Protein AF-A0A727S566-F1 (afdb_monomer_lite)

Organism: Salmonella typhimurium (NCBI:txid90371)

Structure (mmCIF, N/CA/C/O backbone):
data_AF-A0A727S566-F1
#
_entry.id   AF-A0A727S566-F1
#
loop_
_atom_site.group_PDB
_atom_site.id
_atom_site.type_symbol
_atom_site.label_atom_id
_atom_site.label_alt_id
_atom_site.label_comp_id
_atom_site.label_asym_id
_atom_site.label_entity_id
_atom_site.label_seq_id
_atom_site.pdbx_PDB_ins_code
_atom_site.Cartn_x
_atom_site.Cartn_y
_atom_site.Cartn_z
_atom_site.occupancy
_atom_site.B_iso_or_equiv
_atom_site.auth_seq_id
_atom_site.auth_comp_id
_atom_site.auth_asym_id
_atom_site.auth_atom_id
_atom_site.pdbx_PDB_model_num
ATOM 1 N N . PRO A 1 1 ? -12.848 0.814 12.379 1.00 59.06 1 PRO A N 1
ATOM 2 C CA . PRO A 1 1 ? -11.895 -0.255 11.984 1.00 59.06 1 PRO A CA 1
ATOM 3 C C . PRO A 1 1 ? -12.540 -1.518 11.377 1.00 59.06 1 PRO A C 1
ATOM 5 O O . PRO A 1 1 ? -11.994 -2.035 10.411 1.00 59.06 1 PRO A O 1
ATOM 8 N N . GLN A 1 2 ? -13.681 -2.004 11.888 1.00 75.19 2 GLN A N 1
ATOM 9 C CA . GLN A 1 2 ? -14.282 -3.263 11.410 1.00 75.19 2 GLN A CA 1
ATOM 10 C C . GLN A 1 2 ? -14.764 -3.214 9.946 1.00 75.19 2 GLN A C 1
ATOM 12 O O . GLN A 1 2 ? -14.453 -4.129 9.192 1.00 75.19 2 GLN A O 1
ATOM 17 N N . ARG A 1 3 ? -15.439 -2.137 9.504 1.00 87.62 3 ARG A N 1
ATOM 18 C CA . ARG A 1 3 ? -15.889 -2.016 8.097 1.00 87.62 3 ARG A CA 1
ATOM 19 C C . ARG A 1 3 ? -14.742 -2.003 7.091 1.00 87.62 3 ARG A C 1
ATOM 21 O O . ARG A 1 3 ? -14.802 -2.713 6.099 1.00 87.62 3 ARG A O 1
ATOM 28 N N . VAL A 1 4 ? -13.669 -1.273 7.390 1.00 88.12 4 VAL A N 1
ATOM 29 C CA . VAL A 1 4 ? -12.475 -1.220 6.531 1.00 88.12 4 VAL A CA 1
ATOM 30 C C . VAL A 1 4 ? -11.846 -2.608 6.368 1.00 88.12 4 VAL A C 1
ATOM 32 O O . VAL A 1 4 ? -11.460 -2.971 5.266 1.00 88.12 4 VAL A O 1
ATOM 35 N N . ALA A 1 5 ? -11.813 -3.429 7.423 1.00 88.75 5 ALA A N 1
ATOM 36 C CA . ALA A 1 5 ? -11.324 -4.805 7.320 1.00 88.75 5 ALA A CA 1
ATOM 37 C C . ALA A 1 5 ? -12.221 -5.688 6.428 1.00 88.75 5 ALA A C 1
ATOM 39 O O . ALA A 1 5 ? -11.711 -6.514 5.677 1.00 88.75 5 ALA A O 1
ATOM 40 N N . VAL A 1 6 ? -13.545 -5.495 6.463 1.00 91.56 6 VAL A N 1
ATOM 41 C CA . VAL A 1 6 ? -14.476 -6.188 5.552 1.00 91.56 6 VAL A CA 1
ATOM 42 C C . VAL A 1 6 ? -14.241 -5.760 4.103 1.00 91.56 6 VAL A C 1
ATOM 44 O O . VAL A 1 6 ? -14.174 -6.615 3.224 1.00 91.56 6 VAL A O 1
ATOM 47 N N . ILE A 1 7 ? -14.048 -4.461 3.862 1.00 92.62 7 ILE A N 1
ATOM 48 C CA . ILE A 1 7 ? -13.717 -3.924 2.535 1.00 92.62 7 ILE A CA 1
ATOM 49 C C . ILE A 1 7 ? -12.382 -4.496 2.043 1.00 92.62 7 ILE A C 1
ATOM 51 O O . ILE A 1 7 ? -12.303 -4.951 0.909 1.00 92.62 7 ILE A O 1
ATOM 55 N N . ASN A 1 8 ? -11.357 -4.566 2.895 1.00 93.06 8 ASN A N 1
ATOM 56 C CA . ASN A 1 8 ? -10.056 -5.150 2.547 1.00 93.06 8 ASN A CA 1
ATOM 57 C C . ASN A 1 8 ? -10.142 -6.627 2.186 1.00 93.06 8 ASN A C 1
ATOM 59 O O . ASN A 1 8 ? -9.469 -7.080 1.263 1.00 93.06 8 ASN A O 1
ATOM 63 N N . ASN A 1 9 ? -10.971 -7.379 2.905 1.00 92.12 9 ASN A N 1
ATOM 64 C CA . ASN A 1 9 ? -11.233 -8.770 2.574 1.00 92.12 9 ASN A CA 1
ATOM 65 C C . ASN A 1 9 ? -11.987 -8.892 1.242 1.00 92.12 9 ASN A C 1
ATOM 67 O O . ASN A 1 9 ? -11.680 -9.770 0.443 1.00 92.12 9 ASN A O 1
ATOM 71 N N . ALA A 1 10 ? -12.935 -7.993 0.963 1.00 91.25 10 ALA A N 1
ATOM 72 C CA . ALA A 1 10 ? -13.660 -7.975 -0.305 1.00 91.25 10 ALA A CA 1
ATOM 73 C C . ALA A 1 10 ? -12.772 -7.569 -1.494 1.00 91.25 10 ALA A C 1
ATOM 75 O O . ALA A 1 10 ? -12.897 -8.150 -2.570 1.00 91.25 10 ALA A O 1
ATOM 76 N N . LEU A 1 11 ? -11.836 -6.635 -1.292 1.00 90.50 11 LEU A N 1
ATOM 77 C CA . LEU A 1 11 ? -10.780 -6.290 -2.250 1.00 90.50 11 LEU A CA 1
ATOM 78 C C . LEU A 1 11 ? -9.855 -7.481 -2.511 1.00 90.50 11 LEU A C 1
ATOM 80 O O . LEU A 1 11 ? -9.565 -7.803 -3.659 1.00 90.50 11 LEU A O 1
ATOM 84 N N . GLY A 1 12 ? -9.449 -8.174 -1.445 1.00 87.50 12 GLY A N 1
ATOM 85 C CA . GLY A 1 12 ? -8.649 -9.389 -1.539 1.00 87.50 12 GLY A CA 1
ATOM 86 C C . GLY A 1 12 ? -9.371 -10.509 -2.283 1.00 87.50 12 GLY A C 1
ATOM 87 O O . GLY A 1 12 ? -8.771 -11.171 -3.113 1.00 87.50 12 GLY A O 1
ATOM 88 N N . ASN A 1 13 ? -10.662 -10.718 -2.049 1.00 88.38 13 ASN A N 1
ATOM 89 C CA . ASN A 1 13 ? -11.370 -11.887 -2.582 1.00 88.38 13 ASN A CA 1
ATOM 90 C C . ASN A 1 13 ? -12.171 -11.593 -3.862 1.00 88.38 13 ASN A C 1
ATOM 92 O O . ASN A 1 13 ? -12.870 -12.474 -4.355 1.00 88.38 13 ASN A O 1
ATOM 96 N N . GLY A 1 14 ? -12.101 -10.367 -4.392 1.00 86.19 14 GLY A N 1
ATOM 97 C CA . GLY A 1 14 ? -12.835 -9.962 -5.593 1.00 86.19 14 GLY A CA 1
ATOM 98 C C . GLY A 1 14 ? -14.351 -9.839 -5.397 1.00 86.19 14 GLY A C 1
ATOM 99 O O . GLY A 1 14 ? -15.101 -9.882 -6.366 1.00 86.19 14 GLY A O 1
ATOM 100 N N . THR A 1 15 ? -14.827 -9.684 -4.160 1.00 90.50 15 THR A N 1
ATOM 101 C CA . THR A 1 15 ? -16.263 -9.631 -3.822 1.00 90.50 15 THR A CA 1
ATOM 102 C C . THR A 1 15 ? -16.771 -8.217 -3.540 1.00 90.50 15 THR A C 1
ATOM 104 O O . THR A 1 15 ? -17.872 -8.046 -3.017 1.00 90.50 15 THR A O 1
ATOM 107 N N . LEU A 1 16 ? -15.991 -7.190 -3.898 1.00 89.12 16 LEU A N 1
ATOM 108 C CA . LEU A 1 16 ? -16.318 -5.787 -3.626 1.00 89.12 16 LEU A CA 1
ATOM 109 C C . LEU A 1 16 ? -17.671 -5.353 -4.213 1.00 89.12 16 LEU A C 1
ATOM 111 O O . LEU A 1 16 ? -18.379 -4.581 -3.575 1.00 89.12 16 LEU A O 1
ATOM 115 N N . ALA A 1 17 ? -18.057 -5.892 -5.375 1.00 88.12 17 ALA A N 1
ATOM 116 C CA . ALA A 1 17 ? -19.329 -5.583 -6.038 1.00 88.12 17 ALA A CA 1
ATOM 117 C C . ALA A 1 17 ? -20.572 -5.916 -5.187 1.00 88.12 17 ALA A C 1
ATOM 119 O O . ALA A 1 17 ? -21.648 -5.381 -5.433 1.00 88.12 17 ALA A O 1
ATOM 120 N N . ASN A 1 18 ? -20.424 -6.764 -4.164 1.00 88.12 18 ASN A N 1
ATOM 121 C CA . ASN A 1 18 ? -21.511 -7.149 -3.264 1.00 88.12 18 ASN A CA 1
ATOM 122 C C . ASN A 1 18 ? -21.678 -6.187 -2.073 1.00 88.12 18 ASN A C 1
ATOM 124 O O . ASN A 1 18 ? -22.516 -6.432 -1.205 1.00 88.12 18 ASN A O 1
ATOM 128 N N . LEU A 1 19 ? -20.863 -5.130 -1.979 1.00 90.44 19 LEU A N 1
ATOM 129 C CA . LEU A 1 19 ? -20.890 -4.174 -0.876 1.00 90.44 19 LEU A CA 1
ATOM 130 C C . LEU A 1 19 ? -21.458 -2.827 -1.320 1.00 90.44 19 LEU A C 1
ATOM 132 O O . LEU A 1 19 ? -21.026 -2.241 -2.308 1.00 90.44 19 LEU A O 1
ATOM 136 N N . THR A 1 20 ? -22.365 -2.280 -0.516 1.00 93.62 20 THR A N 1
ATOM 137 C CA . THR A 1 20 ? -22.734 -0.865 -0.597 1.00 93.62 20 THR A CA 1
ATOM 138 C C . THR A 1 20 ? -21.671 -0.033 0.114 1.00 93.62 20 THR A C 1
ATOM 140 O O . THR A 1 20 ? -21.441 -0.231 1.310 1.00 93.62 20 THR A O 1
ATOM 143 N N . LEU A 1 21 ? -21.037 0.892 -0.604 1.00 92.88 21 LEU A N 1
ATOM 144 C CA . LEU A 1 21 ? -19.958 1.729 -0.083 1.00 92.88 21 LEU A CA 1
ATOM 145 C C . LEU A 1 21 ? -20.426 3.177 0.066 1.00 92.88 21 LEU A C 1
ATOM 147 O O . LEU A 1 21 ? -20.952 3.764 -0.881 1.00 92.88 21 LEU A O 1
ATOM 151 N N . SER A 1 22 ? -20.177 3.774 1.228 1.00 95.00 22 SER A N 1
ATOM 152 C CA . SER A 1 22 ? -20.276 5.226 1.405 1.00 95.00 22 SER A CA 1
ATOM 153 C C . SER A 1 22 ? -19.219 5.965 0.563 1.00 95.00 22 SER A C 1
ATOM 155 O O . SER A 1 22 ? -18.208 5.361 0.197 1.00 95.00 22 SER A O 1
ATOM 157 N N . PRO A 1 23 ? -19.372 7.276 0.294 1.00 94.75 23 PRO A N 1
ATOM 158 C CA . PRO A 1 23 ? -18.389 8.038 -0.486 1.00 94.75 23 PRO A CA 1
ATOM 159 C C . PRO A 1 23 ? -16.955 7.934 0.059 1.00 94.75 23 PRO A C 1
ATOM 161 O O . PRO A 1 23 ? -16.001 7.738 -0.691 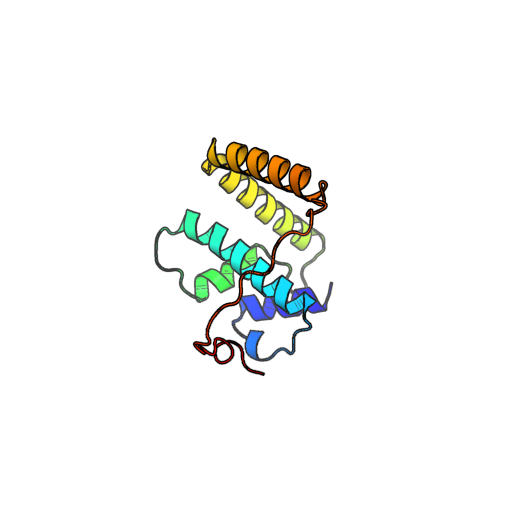1.00 94.75 23 PRO A O 1
ATOM 164 N N . THR A 1 24 ? -16.792 7.972 1.384 1.00 93.44 24 THR A N 1
ATOM 165 C CA . THR A 1 24 ? -15.482 7.810 2.032 1.00 93.44 24 THR A CA 1
ATOM 166 C C . THR A 1 24 ? -14.897 6.412 1.817 1.00 93.44 24 THR A C 1
ATOM 168 O O . THR A 1 24 ? -13.690 6.260 1.637 1.00 93.44 24 THR A O 1
ATOM 171 N N . GLU A 1 25 ? -15.736 5.374 1.819 1.00 94.19 25 GLU A N 1
ATOM 172 C CA . GLU A 1 25 ? -15.308 3.994 1.568 1.00 94.19 25 GLU A CA 1
ATOM 173 C C . GLU A 1 25 ? -14.957 3.765 0.092 1.00 94.19 25 GLU A C 1
ATOM 175 O O . GLU A 1 25 ? -14.007 3.042 -0.200 1.00 94.19 25 GLU A O 1
ATOM 180 N N . GLN A 1 26 ? -15.652 4.426 -0.836 1.00 93.56 26 GLN A N 1
ATOM 181 C CA . GLN A 1 26 ? -15.289 4.428 -2.256 1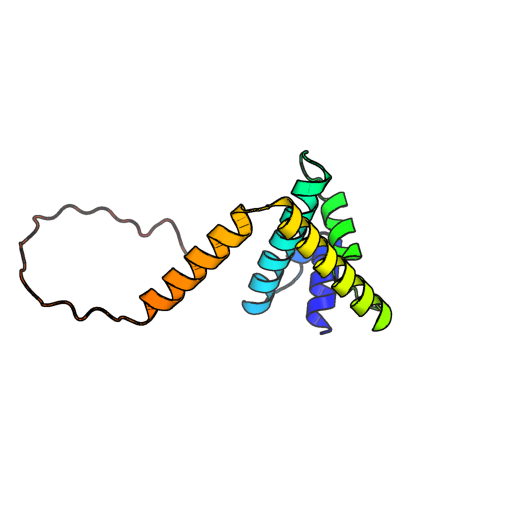.00 93.56 26 GLN A CA 1
ATOM 182 C C . GLN A 1 26 ? -13.914 5.073 -2.466 1.00 93.56 26 GLN A C 1
ATOM 184 O O . GLN A 1 26 ? -13.050 4.481 -3.112 1.00 93.56 26 GLN A O 1
ATOM 189 N N . GLN A 1 27 ? -13.659 6.230 -1.843 1.00 94.44 27 GLN A N 1
ATOM 190 C CA . GLN A 1 27 ? -12.345 6.875 -1.908 1.00 94.44 27 GLN A CA 1
ATOM 191 C C . GLN A 1 27 ? -11.244 5.985 -1.321 1.00 94.44 27 GLN A C 1
ATOM 193 O O . GLN A 1 27 ? -10.144 5.898 -1.868 1.00 94.44 27 GLN A O 1
ATOM 198 N N . TYR A 1 28 ? -11.538 5.296 -0.217 1.00 94.62 28 TYR A N 1
ATOM 199 C CA . TYR A 1 28 ? -10.618 4.329 0.366 1.00 94.62 28 TYR A CA 1
ATOM 200 C C . TYR A 1 28 ? -10.270 3.206 -0.618 1.00 94.62 28 TYR A C 1
ATOM 202 O O . TYR A 1 28 ? -9.095 2.894 -0.787 1.00 94.62 28 TYR A O 1
ATOM 210 N N . VAL A 1 29 ? -11.272 2.625 -1.284 1.00 94.50 29 VAL A N 1
ATOM 211 C CA . VAL A 1 29 ? -11.089 1.576 -2.297 1.00 94.50 29 VAL A CA 1
ATOM 212 C C . VAL A 1 29 ? -10.194 2.051 -3.436 1.00 94.50 29 VAL A C 1
ATOM 214 O O . VAL A 1 29 ? -9.273 1.328 -3.814 1.00 94.50 29 VAL A O 1
ATOM 217 N N . VAL A 1 30 ? -10.438 3.249 -3.972 1.00 94.88 30 VAL A N 1
ATOM 218 C CA . VAL A 1 30 ? -9.622 3.822 -5.055 1.00 94.88 30 VAL A CA 1
ATOM 219 C C . VAL A 1 30 ? -8.166 3.930 -4.606 1.00 94.88 30 VAL A C 1
ATOM 221 O O . VAL A 1 30 ? -7.281 3.342 -5.223 1.00 94.88 30 VAL A O 1
ATOM 224 N N . ASN A 1 31 ? -7.930 4.548 -3.448 1.00 95.38 31 ASN A N 1
ATOM 225 C CA . ASN A 1 31 ? -6.581 4.728 -2.911 1.00 95.38 31 ASN A CA 1
ATOM 226 C C . ASN A 1 31 ? -5.892 3.388 -2.588 1.00 95.38 31 ASN A C 1
ATOM 228 O O . ASN A 1 31 ? -4.676 3.257 -2.728 1.00 95.38 31 ASN A O 1
ATOM 232 N N . ALA A 1 32 ? -6.653 2.383 -2.144 1.00 94.56 32 ALA A N 1
ATOM 233 C CA . ALA A 1 32 ? -6.130 1.054 -1.854 1.00 94.56 32 ALA A CA 1
ATOM 234 C C . ALA A 1 32 ? -5.709 0.311 -3.132 1.00 94.56 32 ALA A C 1
ATOM 236 O O . ALA A 1 32 ? -4.670 -0.348 -3.134 1.00 94.56 32 ALA A O 1
ATOM 237 N N . ASN A 1 33 ? -6.485 0.421 -4.217 1.00 94.06 33 ASN A N 1
ATOM 238 C CA . ASN A 1 33 ? -6.096 -0.083 -5.539 1.00 94.06 33 ASN A CA 1
ATOM 239 C C . ASN A 1 33 ? -4.831 0.611 -6.044 1.00 94.06 33 ASN A C 1
ATOM 241 O O . ASN A 1 33 ? -3.880 -0.075 -6.415 1.00 94.06 33 ASN A O 1
ATOM 245 N N . ASP A 1 34 ? -4.778 1.941 -5.981 1.00 93.88 34 ASP A N 1
ATOM 246 C CA . ASP A 1 34 ? -3.617 2.711 -6.437 1.00 93.88 34 ASP A CA 1
ATOM 247 C C . ASP A 1 34 ? -2.339 2.320 -5.689 1.00 93.88 34 ASP A C 1
ATOM 249 O O . ASP A 1 34 ? -1.291 2.112 -6.304 1.00 93.88 34 ASP A O 1
ATOM 253 N N . ALA A 1 35 ? -2.432 2.135 -4.369 1.00 93.88 35 ALA A N 1
ATOM 254 C C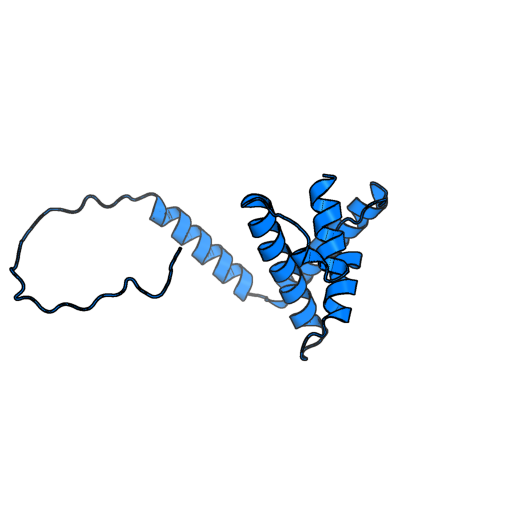A . ALA A 1 35 ? -1.321 1.661 -3.553 1.00 93.88 35 ALA A CA 1
ATOM 255 C C . ALA A 1 35 ? -0.797 0.293 -4.021 1.00 93.88 35 ALA A C 1
ATOM 257 O O . ALA A 1 35 ? 0.408 0.128 -4.211 1.00 93.88 35 ALA A O 1
ATOM 258 N N . ILE A 1 36 ? -1.683 -0.685 -4.234 1.00 93.62 36 ILE A N 1
ATOM 259 C CA . ILE A 1 36 ? -1.278 -2.025 -4.681 1.00 93.62 36 ILE A CA 1
ATOM 260 C C . ILE A 1 36 ? -0.722 -2.000 -6.105 1.00 93.62 36 ILE A C 1
ATOM 262 O O . ILE A 1 36 ? 0.296 -2.638 -6.369 1.00 93.62 36 ILE A O 1
ATOM 266 N N . MET A 1 37 ? -1.324 -1.224 -7.005 1.00 91.12 37 MET A N 1
ATOM 267 C CA . MET A 1 37 ? -0.843 -1.067 -8.378 1.00 91.12 37 MET A CA 1
ATOM 268 C C . MET A 1 37 ? 0.552 -0.443 -8.429 1.00 91.12 37 MET A C 1
ATOM 270 O O . MET A 1 37 ? 1.395 -0.902 -9.200 1.00 91.12 37 MET A O 1
ATOM 274 N N . ALA A 1 38 ? 0.826 0.563 -7.594 1.00 90.19 38 ALA A N 1
ATOM 275 C CA . ALA A 1 38 ? 2.147 1.180 -7.503 1.00 90.19 38 ALA A CA 1
ATOM 276 C C . ALA A 1 38 ? 3.218 0.179 -7.043 1.00 90.19 38 ALA A C 1
ATOM 278 O O . ALA A 1 38 ? 4.323 0.160 -7.583 1.00 90.19 38 ALA A O 1
ATOM 279 N N . ILE A 1 39 ? 2.879 -0.682 -6.081 1.00 90.44 39 ILE A N 1
ATOM 280 C CA . ILE A 1 39 ? 3.777 -1.728 -5.584 1.00 90.44 39 ILE A CA 1
ATOM 281 C C . ILE A 1 39 ? 4.010 -2.801 -6.660 1.00 90.44 39 ILE A C 1
ATOM 283 O O . ILE A 1 39 ? 5.155 -3.110 -6.978 1.00 90.44 39 ILE A O 1
ATOM 287 N N . LEU A 1 40 ? 2.941 -3.333 -7.260 1.00 89.00 40 LEU A N 1
ATOM 288 C CA . LEU A 1 40 ? 3.012 -4.434 -8.229 1.00 89.00 40 LEU A CA 1
ATOM 289 C C . LEU A 1 40 ? 3.734 -4.066 -9.529 1.00 89.00 40 LEU A C 1
ATOM 291 O O . LEU A 1 40 ? 4.462 -4.897 -10.077 1.00 89.00 40 LEU A O 1
ATOM 295 N N . ARG A 1 41 ? 3.559 -2.831 -10.023 1.00 82.75 41 ARG A N 1
ATOM 296 C CA . ARG A 1 41 ? 4.233 -2.356 -11.244 1.00 82.75 41 ARG A CA 1
ATOM 297 C C . ARG A 1 41 ? 5.753 -2.389 -11.116 1.00 82.75 41 ARG A C 1
ATOM 299 O O . ARG A 1 41 ? 6.424 -2.709 -12.091 1.00 82.75 41 ARG A O 1
ATOM 306 N N . GLN A 1 42 ? 6.279 -2.084 -9.930 1.00 78.31 42 GLN A N 1
ATOM 307 C CA . GLN A 1 42 ? 7.717 -2.123 -9.677 1.00 78.31 42 GLN A CA 1
ATOM 308 C C . GLN A 1 42 ? 8.263 -3.558 -9.645 1.00 78.31 42 GLN A C 1
ATOM 310 O O . GLN A 1 42 ? 9.414 -3.776 -10.008 1.00 78.31 42 GLN A O 1
ATOM 315 N N . GLU A 1 43 ? 7.462 -4.526 -9.194 1.00 74.25 43 GLU A N 1
ATOM 316 C CA . GLU A 1 43 ? 7.940 -5.884 -8.906 1.00 74.25 43 GLU A CA 1
ATOM 317 C C . GLU A 1 43 ? 7.806 -6.856 -10.081 1.00 74.25 43 GLU A C 1
ATOM 319 O O . GLU A 1 43 ? 8.638 -7.749 -10.222 1.00 74.25 43 GLU A O 1
ATOM 324 N N . THR A 1 44 ? 6.786 -6.701 -10.928 1.00 75.25 44 THR A N 1
ATOM 325 C CA . THR A 1 44 ? 6.482 -7.694 -11.977 1.00 75.25 44 THR A CA 1
ATOM 326 C C . THR A 1 44 ? 6.872 -7.241 -13.382 1.00 75.25 44 THR A C 1
ATOM 328 O O . THR A 1 44 ? 7.210 -8.081 -14.213 1.00 75.25 44 THR A O 1
ATOM 331 N N . GLY A 1 45 ? 6.817 -5.934 -13.679 1.00 71.44 45 GLY A N 1
ATOM 332 C CA . GLY A 1 45 ? 7.057 -5.387 -15.025 1.00 71.44 45 GLY A CA 1
ATOM 333 C C . GLY A 1 45 ? 6.130 -5.931 -16.131 1.00 71.44 45 GLY A C 1
ATOM 334 O O . GLY A 1 45 ? 6.310 -5.589 -17.298 1.00 71.44 45 GLY A O 1
ATOM 335 N N . ALA A 1 46 ? 5.148 -6.765 -15.778 1.00 76.38 46 ALA A N 1
ATOM 336 C CA . ALA A 1 46 ? 4.262 -7.508 -16.666 1.00 76.38 46 ALA A CA 1
ATOM 337 C C . ALA A 1 46 ? 2.790 -7.166 -16.377 1.00 76.38 46 ALA A C 1
ATOM 339 O O . ALA A 1 46 ? 2.476 -6.380 -15.480 1.00 76.38 46 ALA A O 1
ATOM 340 N N . ALA A 1 47 ? 1.870 -7.738 -17.156 1.00 81.00 47 ALA A N 1
ATOM 341 C CA . ALA A 1 47 ? 0.443 -7.589 -16.893 1.00 81.00 47 ALA A CA 1
ATOM 342 C C . ALA A 1 47 ? 0.085 -8.194 -15.523 1.00 81.00 47 ALA A C 1
ATOM 344 O O . ALA A 1 47 ? 0.358 -9.365 -15.272 1.00 81.00 47 ALA A O 1
ATOM 345 N N . ILE A 1 48 ? -0.540 -7.392 -14.659 1.00 81.69 48 ILE A N 1
ATOM 346 C CA . ILE A 1 48 ? -0.942 -7.795 -13.307 1.00 81.69 48 ILE A CA 1
ATOM 347 C C . ILE A 1 48 ? -2.153 -8.724 -13.395 1.00 81.69 48 ILE A C 1
ATOM 349 O O . ILE A 1 48 ? -3.196 -8.332 -13.927 1.00 81.69 48 ILE A O 1
ATOM 353 N N . VAL A 1 49 ? -2.052 -9.932 -12.836 1.00 86.38 49 VAL A N 1
ATOM 354 C CA . VAL A 1 49 ? -3.193 -10.858 -12.763 1.00 86.38 49 VAL A CA 1
ATOM 355 C C . VAL A 1 49 ? -4.026 -10.638 -11.488 1.00 86.38 49 VAL A C 1
ATOM 357 O O . VAL A 1 49 ? -3.476 -10.338 -10.426 1.00 86.38 49 VAL A O 1
ATOM 360 N N . PRO A 1 50 ? -5.359 -10.845 -11.524 1.00 84.19 50 PRO A N 1
ATOM 361 C CA . PRO A 1 50 ? -6.232 -10.603 -10.365 1.00 84.19 50 PRO A CA 1
ATOM 362 C C . PRO A 1 50 ? -5.835 -11.371 -9.093 1.00 84.19 50 PRO A C 1
ATOM 364 O O . PRO A 1 50 ? -5.966 -10.857 -7.982 1.00 84.19 50 PRO A O 1
ATOM 367 N N . ALA A 1 51 ? -5.309 -12.591 -9.245 1.00 86.69 51 ALA A N 1
ATOM 368 C CA . ALA A 1 51 ? -4.848 -13.409 -8.124 1.00 86.69 51 ALA A CA 1
ATOM 369 C C . ALA A 1 51 ? -3.615 -12.814 -7.414 1.00 86.69 51 ALA A C 1
ATOM 371 O O . ALA A 1 51 ? -3.464 -12.969 -6.201 1.00 86.69 51 ALA A O 1
ATOM 372 N N . GLU A 1 52 ? -2.749 -12.099 -8.136 1.00 86.94 52 GLU A N 1
ATOM 373 C CA . GLU A 1 52 ? -1.637 -11.368 -7.521 1.00 86.94 52 GLU A CA 1
ATOM 374 C C . GLU A 1 52 ? -2.164 -10.189 -6.714 1.00 86.94 52 GLU A C 1
ATOM 376 O O . GLU A 1 52 ? -1.814 -10.040 -5.546 1.00 86.94 52 GLU A O 1
ATOM 381 N N . MET A 1 53 ? -3.083 -9.408 -7.283 1.00 89.75 53 MET A N 1
ATOM 382 C CA . MET A 1 53 ? -3.691 -8.279 -6.581 1.00 89.75 53 MET A CA 1
ATOM 383 C C . MET A 1 53 ? -4.337 -8.715 -5.252 1.00 89.75 53 MET A C 1
ATOM 385 O O . MET A 1 53 ? -4.084 -8.109 -4.209 1.00 89.75 53 MET A O 1
ATOM 389 N N . SER A 1 54 ? -5.069 -9.833 -5.268 1.00 90.50 54 SER A N 1
ATOM 390 C CA . SER A 1 54 ? -5.635 -10.488 -4.079 1.00 90.50 54 SER A CA 1
ATOM 391 C C . SER A 1 54 ? -4.594 -10.756 -2.984 1.00 90.50 54 SER A C 1
ATOM 393 O O . SER A 1 54 ? -4.754 -10.344 -1.828 1.00 90.50 54 SER A O 1
ATOM 395 N N . LYS A 1 55 ? -3.481 -11.400 -3.351 1.00 90.69 55 LYS A N 1
ATOM 396 C CA . LYS A 1 55 ? -2.389 -11.733 -2.428 1.00 90.69 55 LYS A CA 1
ATOM 397 C C . LYS A 1 55 ? -1.769 -10.481 -1.808 1.00 90.69 55 LYS A C 1
ATOM 399 O O . LYS A 1 55 ? -1.438 -10.481 -0.622 1.00 90.69 55 LYS A O 1
ATOM 404 N N . TYR A 1 56 ? -1.628 -9.408 -2.581 1.00 93.56 56 TYR A N 1
ATOM 405 C CA . TYR A 1 56 ? -1.049 -8.156 -2.096 1.00 93.56 56 TYR A CA 1
ATOM 406 C C . TYR A 1 56 ? -1.994 -7.435 -1.132 1.00 93.56 56 TYR A C 1
ATOM 408 O O . TYR A 1 56 ? -1.542 -6.950 -0.092 1.00 93.56 56 TYR A O 1
ATOM 416 N N . TYR A 1 57 ? -3.308 -7.464 -1.374 1.00 94.50 57 TYR A N 1
ATOM 417 C CA . TYR A 1 57 ? -4.279 -6.993 -0.384 1.00 94.50 57 TYR A CA 1
ATOM 418 C C . TYR A 1 57 ? -4.153 -7.736 0.946 1.00 94.50 57 TYR A C 1
ATOM 420 O O . TYR A 1 57 ? -4.092 -7.112 2.006 1.00 94.50 57 TYR A O 1
ATOM 428 N N . GLN A 1 58 ? -4.028 -9.060 0.920 1.00 93.00 58 GLN A N 1
ATOM 429 C CA . GLN A 1 58 ? -3.841 -9.846 2.143 1.00 93.00 58 GLN A CA 1
ATOM 430 C C . GLN A 1 58 ? -2.500 -9.549 2.834 1.00 93.00 58 GLN A C 1
ATOM 432 O O . GLN A 1 58 ? -2.420 -9.569 4.066 1.00 93.00 58 GLN A O 1
ATOM 437 N N . MET A 1 59 ? -1.454 -9.251 2.060 1.00 93.44 59 MET A N 1
ATOM 438 C CA . MET A 1 59 ? -0.107 -8.995 2.570 1.00 93.44 59 MET A CA 1
ATOM 439 C C . MET A 1 59 ? 0.037 -7.630 3.244 1.00 93.44 59 MET A C 1
ATOM 441 O O . MET A 1 59 ? 0.730 -7.531 4.259 1.00 93.44 59 MET A O 1
ATOM 445 N N . TYR A 1 60 ? -0.598 -6.598 2.689 1.00 95.50 60 TYR A N 1
ATOM 446 C CA . TYR A 1 60 ? -0.382 -5.210 3.099 1.00 95.50 60 TYR A CA 1
ATOM 447 C C . TYR A 1 60 ? -1.565 -4.601 3.856 1.00 95.50 60 TYR A C 1
ATOM 449 O O . TYR A 1 60 ? -1.359 -3.687 4.653 1.00 95.50 60 TYR A O 1
ATOM 457 N N . PHE A 1 61 ? -2.785 -5.118 3.681 1.00 95.69 61 PHE A N 1
ATOM 458 C CA . PHE A 1 61 ? -3.976 -4.565 4.323 1.00 95.69 61 PHE A CA 1
ATOM 459 C C . PHE A 1 61 ? -4.479 -5.430 5.493 1.00 95.69 61 PHE A C 1
ATOM 461 O O . PHE A 1 61 ? -4.406 -6.667 5.442 1.00 95.69 61 PHE A O 1
ATOM 468 N N . PRO A 1 62 ? -5.006 -4.798 6.562 1.00 95.12 62 PRO A N 1
ATOM 469 C CA . PRO A 1 62 ? -5.640 -5.502 7.673 1.00 95.12 62 PRO A CA 1
ATOM 470 C C . PRO A 1 62 ? -6.794 -6.384 7.205 1.00 95.12 62 PRO A C 1
ATOM 472 O O . PRO A 1 62 ? -7.670 -5.911 6.479 1.00 95.12 62 PRO A O 1
ATOM 475 N N . GLN A 1 63 ? -6.810 -7.629 7.670 1.00 93.06 63 GLN A N 1
ATOM 476 C CA . GLN A 1 63 ? -7.864 -8.603 7.412 1.00 93.06 63 GLN A CA 1
ATOM 477 C C . GLN A 1 63 ? -8.700 -8.842 8.679 1.00 93.06 63 GLN A C 1
ATOM 479 O O . GLN A 1 63 ? -8.211 -8.633 9.797 1.00 93.06 63 GLN A O 1
ATOM 484 N N . PRO A 1 64 ? -9.965 -9.271 8.543 1.00 91.31 64 PRO A N 1
ATOM 485 C CA . PRO A 1 64 ? -10.769 -9.687 9.684 1.00 91.31 64 PRO A CA 1
ATOM 486 C C . PRO A 1 64 ? -10.048 -10.774 10.497 1.00 91.31 64 PRO A C 1
ATOM 488 O O . PRO A 1 64 ? -9.556 -11.747 9.937 1.00 91.31 64 PRO A O 1
ATOM 491 N N . GLY A 1 65 ? -9.979 -10.600 11.819 1.00 91.38 65 GLY A N 1
ATOM 492 C CA . GLY A 1 65 ? -9.304 -11.541 12.722 1.00 91.38 65 GLY A CA 1
ATOM 493 C C . GLY A 1 65 ? -7.798 -11.317 12.905 1.00 91.38 65 GLY A C 1
ATOM 494 O O . GLY A 1 65 ? -7.199 -11.974 13.755 1.00 91.38 65 GLY A O 1
ATOM 495 N N . ASP A 1 66 ? -7.179 -10.374 12.185 1.00 93.94 66 ASP A N 1
ATOM 496 C CA . ASP A 1 66 ? -5.779 -10.022 12.426 1.00 93.94 66 ASP A CA 1
ATOM 497 C C . ASP A 1 66 ? -5.570 -9.483 13.851 1.00 93.94 66 ASP A C 1
ATOM 499 O O . ASP A 1 66 ? -6.288 -8.601 14.330 1.00 93.94 66 ASP A O 1
ATOM 503 N N . SER A 1 67 ? -4.511 -9.962 14.509 1.00 96.00 67 SER A N 1
ATOM 504 C CA . SER A 1 67 ? -4.048 -9.381 15.770 1.00 96.00 67 SER A CA 1
ATOM 505 C C . SER A 1 67 ? -3.490 -7.967 15.563 1.00 96.00 67 SER A C 1
ATOM 507 O O . SER A 1 67 ? -3.019 -7.617 14.477 1.00 96.00 67 SER A O 1
ATOM 509 N N . THR A 1 68 ? -3.432 -7.163 16.626 1.00 94.94 68 THR A N 1
ATOM 510 C CA . THR A 1 68 ? -2.803 -5.829 16.590 1.00 94.94 68 THR A CA 1
ATOM 511 C C . THR A 1 68 ? -1.347 -5.881 16.117 1.00 94.94 68 THR A C 1
ATOM 513 O O . THR A 1 68 ? -0.929 -5.041 15.322 1.00 94.94 68 THR A O 1
ATOM 516 N N . LYS A 1 69 ? -0.593 -6.909 16.529 1.00 96.75 69 LYS A N 1
ATOM 517 C CA . LYS A 1 69 ? 0.790 -7.150 16.087 1.00 96.75 69 LYS A CA 1
ATOM 518 C C . LYS A 1 69 ? 0.874 -7.457 14.588 1.00 96.75 69 LYS A C 1
ATOM 520 O O . LYS A 1 69 ? 1.799 -6.998 13.913 1.00 96.75 69 LYS A O 1
ATOM 525 N N . THR A 1 70 ? -0.086 -8.212 14.054 1.00 96.00 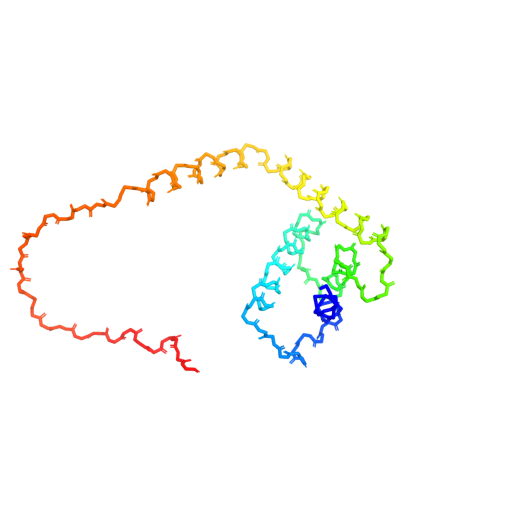70 THR A N 1
ATOM 526 C CA . THR A 1 70 ? -0.165 -8.512 12.616 1.00 96.00 70 THR A CA 1
ATOM 527 C C . THR A 1 70 ? -0.458 -7.243 11.823 1.00 96.00 70 THR A C 1
ATOM 529 O O . THR A 1 70 ? 0.248 -6.955 10.860 1.00 96.00 70 THR A O 1
ATOM 532 N N . ILE A 1 71 ? -1.431 -6.442 12.267 1.00 95.19 71 ILE A N 1
ATOM 533 C CA . ILE A 1 71 ? -1.777 -5.153 11.649 1.00 95.19 71 ILE A CA 1
ATOM 534 C C . ILE A 1 71 ? -0.566 -4.215 11.632 1.00 95.19 71 ILE A C 1
ATOM 536 O O . ILE A 1 71 ? -0.267 -3.619 10.600 1.00 95.19 71 ILE A O 1
ATOM 540 N N . ASP A 1 72 ? 0.161 -4.117 12.748 1.00 96.44 72 ASP A N 1
ATOM 541 C CA . ASP A 1 72 ? 1.376 -3.303 12.836 1.00 96.44 72 ASP A CA 1
ATOM 542 C C . ASP A 1 72 ? 2.455 -3.757 11.848 1.00 96.44 72 ASP A C 1
ATOM 544 O O . ASP A 1 72 ? 3.046 -2.953 11.127 1.00 96.44 72 ASP A O 1
ATOM 548 N N . THR A 1 73 ? 2.651 -5.071 11.749 1.00 97.31 73 THR A N 1
ATOM 549 C CA . THR A 1 73 ? 3.604 -5.659 10.806 1.00 97.31 73 THR A CA 1
ATOM 550 C C . THR A 1 73 ? 3.230 -5.341 9.359 1.00 97.31 73 THR A C 1
ATOM 552 O O . THR A 1 73 ? 4.107 -4.990 8.572 1.00 97.31 73 THR A O 1
ATOM 555 N N . LYS A 1 74 ? 1.944 -5.427 9.000 1.00 96.38 74 LYS A N 1
ATOM 556 C CA . LYS A 1 74 ? 1.452 -5.088 7.656 1.00 96.38 74 LYS A CA 1
ATOM 557 C C . LYS A 1 74 ? 1.635 -3.607 7.332 1.00 96.38 74 LYS A C 1
ATOM 559 O O . LYS A 1 74 ? 2.118 -3.283 6.249 1.00 96.38 74 LYS A O 1
ATOM 564 N N . ARG A 1 75 ? 1.347 -2.721 8.291 1.00 95.75 75 ARG A N 1
ATOM 565 C CA . ARG A 1 75 ? 1.584 -1.278 8.145 1.00 95.75 75 ARG A CA 1
ATOM 566 C C . ARG A 1 75 ? 3.055 -0.986 7.857 1.00 95.75 75 ARG A C 1
ATOM 568 O O . ARG A 1 75 ? 3.361 -0.369 6.844 1.00 95.75 75 ARG A O 1
ATOM 575 N N . ARG A 1 76 ? 3.965 -1.527 8.675 1.00 97.31 76 ARG A N 1
ATOM 576 C CA . ARG A 1 76 ? 5.413 -1.362 8.483 1.00 97.31 76 ARG A CA 1
ATOM 577 C C . ARG A 1 76 ? 5.892 -1.929 7.144 1.00 97.31 76 ARG A C 1
ATOM 579 O O . ARG A 1 76 ? 6.750 -1.335 6.503 1.00 97.31 76 ARG A O 1
ATOM 586 N N . LYS A 1 77 ? 5.337 -3.060 6.690 1.00 96.25 77 LYS A N 1
ATOM 587 C CA . LYS A 1 77 ? 5.631 -3.602 5.351 1.00 96.25 77 LYS A CA 1
ATOM 588 C C . LYS A 1 77 ? 5.254 -2.614 4.248 1.00 96.25 77 LYS A C 1
ATOM 590 O O . LYS A 1 77 ? 6.053 -2.399 3.343 1.00 96.25 77 LYS A O 1
ATOM 595 N N . MET A 1 78 ? 4.065 -2.020 4.329 1.00 95.56 78 MET A N 1
ATOM 596 C CA . MET A 1 78 ? 3.599 -1.044 3.344 1.00 95.56 78 MET A CA 1
ATOM 597 C C . MET A 1 78 ? 4.469 0.220 3.355 1.00 95.56 78 MET A C 1
ATOM 599 O O . MET A 1 78 ? 4.921 0.663 2.303 1.00 95.56 78 MET A O 1
ATOM 603 N N . GLU A 1 79 ? 4.770 0.757 4.539 1.00 95.94 79 GLU A N 1
ATOM 604 C CA . GLU A 1 79 ? 5.659 1.914 4.710 1.00 95.94 79 GLU A CA 1
ATOM 605 C C . GLU A 1 79 ? 7.045 1.660 4.107 1.00 95.94 79 GLU A C 1
ATOM 607 O O . GLU A 1 79 ? 7.563 2.491 3.361 1.00 95.94 79 GLU A O 1
ATOM 612 N N . ASN A 1 80 ? 7.627 0.488 4.366 1.00 95.81 80 ASN A N 1
ATOM 613 C CA . ASN A 1 80 ? 8.914 0.102 3.795 1.00 95.81 80 ASN A CA 1
ATOM 614 C C . ASN A 1 80 ? 8.862 0.028 2.267 1.00 95.81 80 ASN A C 1
ATOM 616 O O . ASN A 1 80 ? 9.788 0.498 1.612 1.00 95.81 80 ASN A O 1
ATOM 620 N N . GLN A 1 81 ? 7.781 -0.503 1.693 1.00 94.88 81 GLN A N 1
ATOM 621 C CA . GLN A 1 81 ? 7.634 -0.571 0.242 1.00 94.88 81 GLN A CA 1
ATOM 622 C C . GLN A 1 81 ? 7.539 0.823 -0.383 1.00 94.88 81 GLN A C 1
ATOM 624 O O . GLN A 1 81 ? 8.197 1.096 -1.384 1.00 94.88 81 GLN A O 1
ATOM 629 N N . PHE A 1 82 ? 6.790 1.741 0.233 1.00 93.94 82 PHE A N 1
ATOM 630 C CA . PHE A 1 82 ? 6.743 3.129 -0.224 1.00 93.94 82 PHE A CA 1
ATOM 631 C C . PHE A 1 82 ? 8.084 3.845 -0.072 1.00 93.94 82 PHE A C 1
ATOM 633 O O . PHE A 1 82 ? 8.470 4.607 -0.957 1.00 93.94 82 PHE A O 1
ATOM 640 N N . ASN A 1 83 ? 8.833 3.569 0.996 1.00 93.44 83 ASN A N 1
ATOM 641 C CA . ASN A 1 83 ? 10.191 4.087 1.152 1.00 93.44 83 ASN A CA 1
ATOM 642 C C . ASN A 1 83 ? 11.126 3.558 0.056 1.00 93.44 83 ASN A C 1
ATOM 644 O O . ASN A 1 83 ? 11.907 4.333 -0.495 1.00 93.44 83 ASN A O 1
ATOM 648 N N . SER A 1 84 ? 11.010 2.281 -0.315 1.00 92.56 84 SER A N 1
ATOM 649 C CA . SER A 1 84 ? 11.750 1.700 -1.439 1.00 92.56 84 SER A CA 1
ATOM 650 C C . SER A 1 84 ? 11.355 2.323 -2.777 1.00 92.56 84 SER A C 1
ATOM 652 O O . SER A 1 84 ? 12.235 2.672 -3.557 1.00 92.56 84 SER A O 1
ATOM 654 N N . LEU A 1 85 ? 10.059 2.538 -3.032 1.00 91.38 85 LEU A N 1
ATOM 655 C CA . LEU A 1 85 ? 9.576 3.220 -4.241 1.00 91.38 85 LEU A CA 1
ATOM 656 C C . LEU A 1 85 ? 10.104 4.656 -4.322 1.00 91.38 85 LEU A C 1
ATOM 658 O O . LEU A 1 85 ? 10.600 5.090 -5.362 1.00 91.38 85 LEU A O 1
ATOM 662 N N . LYS A 1 86 ? 10.070 5.381 -3.201 1.00 90.81 86 LYS A N 1
ATOM 663 C CA . LYS A 1 86 ? 10.664 6.713 -3.086 1.00 90.81 86 LYS A CA 1
ATOM 664 C C . LYS A 1 86 ? 12.160 6.681 -3.394 1.00 90.81 86 LYS A C 1
ATOM 666 O O . LYS A 1 86 ? 12.618 7.483 -4.203 1.00 90.81 86 LYS A O 1
ATOM 671 N N . ALA A 1 87 ? 12.913 5.759 -2.798 1.00 89.88 87 ALA A N 1
ATOM 672 C CA . ALA A 1 87 ? 14.344 5.623 -3.060 1.00 89.88 87 ALA A CA 1
ATOM 673 C C . ALA A 1 87 ? 14.629 5.293 -4.538 1.00 89.88 87 ALA A C 1
ATOM 675 O O . ALA A 1 87 ? 15.500 5.915 -5.144 1.00 89.88 87 ALA A O 1
ATOM 676 N N . ALA A 1 88 ? 13.850 4.388 -5.138 1.00 88.81 88 ALA A N 1
ATOM 677 C CA . ALA A 1 88 ? 13.973 3.997 -6.542 1.00 88.81 88 ALA A CA 1
ATOM 678 C C . ALA A 1 88 ? 13.658 5.146 -7.517 1.00 88.81 88 ALA A C 1
ATOM 680 O O . ALA A 1 88 ? 14.264 5.233 -8.581 1.00 88.81 88 ALA A O 1
ATOM 681 N N . SER A 1 89 ? 12.754 6.059 -7.150 1.00 89.31 89 SER A N 1
ATOM 682 C CA . SER A 1 89 ? 12.402 7.221 -7.980 1.00 89.31 89 SER A CA 1
ATOM 683 C C . SER A 1 89 ? 13.495 8.302 -8.055 1.00 89.31 89 SER A C 1
ATOM 685 O O . SER A 1 89 ? 13.437 9.196 -8.905 1.00 89.31 89 SER A O 1
ATOM 687 N N . GLY A 1 90 ? 14.505 8.239 -7.180 1.00 89.38 90 GLY A N 1
ATOM 688 C CA . GLY A 1 90 ? 15.622 9.179 -7.156 1.00 89.38 90 GLY A CA 1
ATOM 689 C C . GLY A 1 90 ? 15.174 10.645 -7.089 1.00 89.38 90 GLY A C 1
ATOM 690 O O . GLY A 1 90 ? 14.296 11.022 -6.312 1.00 89.38 90 GLY A O 1
ATOM 691 N N . ARG A 1 91 ? 15.771 11.491 -7.936 1.00 89.69 91 ARG A N 1
ATOM 692 C CA . ARG A 1 91 ? 15.521 12.947 -7.955 1.00 89.69 91 ARG A CA 1
ATOM 693 C C . ARG A 1 91 ? 14.099 13.329 -8.381 1.00 89.69 91 ARG A C 1
ATOM 695 O O . ARG A 1 91 ? 13.691 14.464 -8.135 1.00 89.69 91 ARG A O 1
ATOM 702 N N . ALA A 1 92 ? 13.347 12.419 -9.004 1.00 87.56 92 ALA A N 1
ATOM 703 C CA . ALA A 1 92 ? 11.974 12.694 -9.424 1.00 87.56 92 ALA A CA 1
ATOM 704 C C . ALA A 1 92 ? 11.067 12.996 -8.220 1.00 87.56 92 ALA A C 1
ATOM 706 O O . ALA A 1 92 ? 10.252 13.915 -8.277 1.00 87.56 92 ALA A O 1
ATOM 707 N N . TYR A 1 93 ? 11.262 12.295 -7.098 1.00 87.12 93 TYR A N 1
ATOM 708 C CA . TYR A 1 93 ? 10.515 12.560 -5.868 1.00 87.12 93 TYR A CA 1
ATOM 709 C C . TYR A 1 93 ? 10.771 13.967 -5.316 1.00 87.12 93 TYR A C 1
ATOM 711 O O . TYR A 1 93 ? 9.837 14.657 -4.903 1.00 87.12 93 TYR A O 1
ATOM 719 N N . ASP A 1 94 ? 12.029 14.414 -5.315 1.00 87.06 94 ASP A N 1
ATOM 720 C CA . ASP A 1 94 ? 12.377 15.749 -4.825 1.00 87.06 94 ASP A CA 1
ATOM 721 C C . ASP A 1 94 ? 11.760 16.851 -5.686 1.00 87.06 94 ASP A C 1
ATOM 723 O O . ASP A 1 94 ? 11.227 17.820 -5.143 1.00 87.06 94 ASP A O 1
ATOM 727 N N . ALA A 1 95 ? 11.759 16.675 -7.010 1.00 85.31 95 ALA A N 1
ATOM 728 C CA . ALA A 1 95 ? 11.118 17.608 -7.931 1.00 85.31 95 ALA A CA 1
ATOM 729 C C . ALA A 1 95 ? 9.604 17.712 -7.679 1.00 85.31 95 ALA A C 1
ATOM 731 O O . ALA A 1 95 ? 9.083 18.818 -7.533 1.00 85.31 95 ALA A O 1
ATOM 732 N N . LEU A 1 96 ? 8.909 16.576 -7.539 1.00 87.50 96 LEU A N 1
ATOM 733 C CA . LEU A 1 96 ? 7.477 16.549 -7.217 1.00 87.50 96 LEU A CA 1
ATOM 734 C C . LEU A 1 96 ? 7.174 17.251 -5.889 1.00 87.50 96 LEU A C 1
ATOM 736 O O . LEU A 1 96 ? 6.207 18.005 -5.783 1.00 87.50 96 LEU A O 1
ATOM 740 N N . ARG A 1 97 ? 8.022 17.052 -4.875 1.00 85.81 97 ARG A N 1
ATOM 741 C CA . ARG A 1 97 ? 7.869 17.713 -3.575 1.00 85.81 97 ARG A CA 1
ATOM 742 C C . ARG A 1 97 ? 7.966 19.233 -3.701 1.00 85.81 97 ARG A C 1
ATOM 744 O O . ARG A 1 97 ? 7.120 19.918 -3.128 1.00 85.81 97 ARG A O 1
ATOM 751 N N . VAL A 1 98 ? 8.948 19.744 -4.446 1.00 84.38 98 VAL A N 1
ATOM 752 C CA . VAL A 1 98 ? 9.128 21.188 -4.675 1.00 84.38 98 VAL A CA 1
ATOM 753 C C . VAL A 1 98 ? 7.930 21.776 -5.420 1.00 84.38 98 VAL A C 1
ATOM 755 O O . VAL A 1 98 ? 7.358 22.754 -4.948 1.00 84.38 98 VAL A O 1
ATOM 758 N N . ILE A 1 99 ? 7.496 21.145 -6.515 1.00 83.81 99 ILE A N 1
ATOM 759 C CA . ILE A 1 99 ? 6.340 21.602 -7.306 1.00 83.81 99 ILE A CA 1
ATOM 760 C C . ILE A 1 99 ? 5.078 21.648 -6.431 1.00 83.81 99 ILE A C 1
ATOM 762 O O . ILE A 1 99 ? 4.416 22.678 -6.351 1.00 83.81 99 ILE A O 1
ATOM 766 N N . SER A 1 100 ? 4.814 20.591 -5.654 1.00 83.12 100 SER A N 1
ATOM 767 C CA . SER A 1 100 ? 3.642 20.542 -4.766 1.00 83.12 100 SER A CA 1
ATOM 768 C C . SER A 1 100 ? 3.652 21.592 -3.644 1.00 83.12 100 SER A C 1
ATOM 770 O O . SER A 1 100 ? 2.603 21.901 -3.075 1.00 83.12 100 SER A O 1
ATOM 772 N N . ALA A 1 101 ? 4.833 22.082 -3.255 1.00 79.75 101 ALA A N 1
ATOM 773 C CA . ALA A 1 101 ? 4.978 23.133 -2.254 1.00 79.75 101 ALA A CA 1
ATOM 774 C C . ALA A 1 101 ? 4.719 24.516 -2.867 1.00 79.75 101 ALA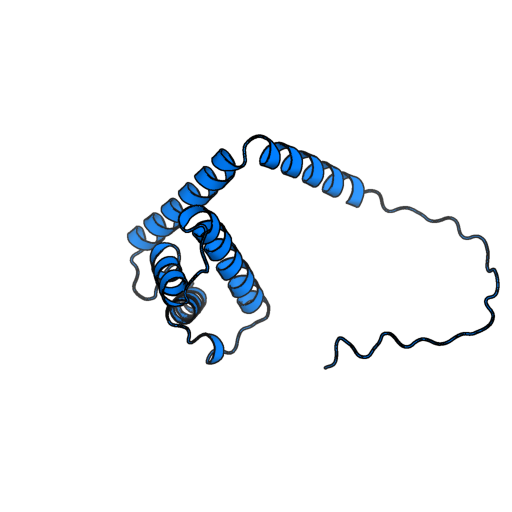 A C 1
ATOM 776 O O . ALA A 1 101 ? 4.095 25.356 -2.222 1.00 79.75 101 ALA A O 1
ATOM 777 N N . VAL A 1 102 ? 5.141 24.719 -4.119 1.00 78.44 102 VAL A N 1
ATOM 778 C CA . VAL A 1 102 ? 4.854 25.931 -4.896 1.00 78.44 102 VAL A CA 1
ATOM 779 C C . VAL A 1 102 ? 3.351 26.063 -5.153 1.00 78.44 102 VAL A C 1
ATOM 781 O O . VAL A 1 102 ? 2.790 27.098 -4.803 1.00 78.44 102 VAL A O 1
ATOM 784 N N . ASP A 1 103 ? 2.679 25.001 -5.616 1.00 73.38 103 ASP A N 1
ATOM 785 C CA . ASP A 1 103 ? 1.230 25.012 -5.897 1.00 73.38 103 ASP A CA 1
ATOM 786 C C . ASP A 1 103 ? 0.379 25.346 -4.658 1.00 73.38 103 ASP A C 1
ATOM 788 O O . ASP A 1 103 ? -0.600 26.102 -4.720 1.00 73.38 103 ASP A O 1
ATOM 792 N N . ARG A 1 104 ? 0.777 24.822 -3.491 1.00 68.12 104 ARG A N 1
ATOM 793 C CA . ARG A 1 104 ? 0.139 25.138 -2.202 1.00 68.12 104 ARG A CA 1
ATOM 794 C C . ARG A 1 104 ? 0.357 26.593 -1.780 1.00 68.12 104 ARG A C 1
ATOM 796 O O . ARG A 1 104 ? -0.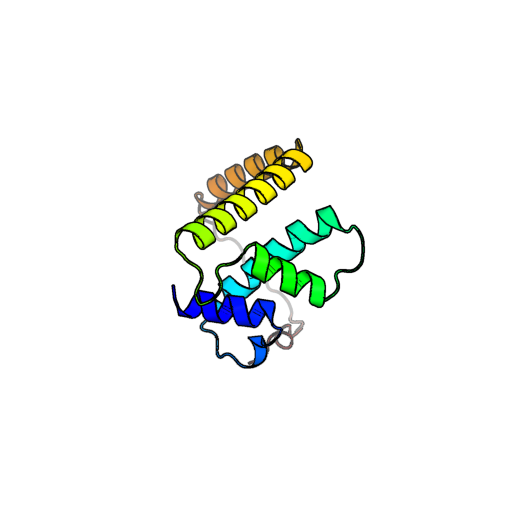540 27.185 -1.184 1.00 68.12 104 ARG A O 1
ATOM 803 N N . GLY A 1 105 ? 1.510 27.174 -2.110 1.00 61.25 105 GLY A N 1
ATOM 804 C CA . GLY A 1 105 ? 1.797 28.592 -1.887 1.00 61.25 105 GLY A CA 1
ATOM 805 C C . GLY A 1 105 ? 0.973 29.518 -2.789 1.00 61.25 105 GLY A C 1
ATOM 806 O O . GLY A 1 105 ? 0.433 30.513 -2.314 1.00 61.25 105 GLY A O 1
ATOM 807 N N . THR A 1 106 ? 0.802 29.168 -4.066 1.00 55.91 106 THR A N 1
ATOM 808 C CA . THR A 1 106 ? 0.048 29.965 -5.055 1.00 55.91 106 THR A CA 1
ATOM 809 C C . THR A 1 106 ? -1.470 29.893 -4.893 1.00 55.91 106 THR A C 1
ATOM 811 O O . THR A 1 106 ? -2.172 30.824 -5.276 1.00 55.91 106 THR A O 1
ATOM 814 N N . SER A 1 107 ? -1.998 28.841 -4.260 1.00 54.19 107 SER A N 1
ATOM 815 C CA . SER A 1 107 ? -3.438 28.715 -3.969 1.00 54.19 107 SER A CA 1
ATOM 816 C C . SER A 1 107 ? -3.934 29.686 -2.879 1.00 54.19 107 SER A C 1
ATOM 818 O O . SER A 1 107 ? -5.135 29.801 -2.659 1.00 54.19 107 SER A O 1
ATOM 820 N N . SER A 1 108 ? -3.022 30.387 -2.191 1.00 53.16 108 SER A N 1
ATOM 821 C CA . SER A 1 108 ? -3.345 31.361 -1.134 1.00 53.16 108 SER A CA 1
ATOM 822 C C . SER A 1 108 ? -3.461 32.809 -1.636 1.00 53.16 108 SER A C 1
ATOM 824 O O . SER A 1 108 ? -3.838 33.691 -0.868 1.00 53.16 108 SER A O 1
ATOM 826 N N . SER A 1 109 ? -3.166 33.082 -2.911 1.00 51.59 109 SER A N 1
ATOM 827 C CA . SER A 1 109 ? -3.342 34.402 -3.527 1.00 51.59 109 SER A CA 1
ATOM 828 C C . SER A 1 109 ? -4.576 34.407 -4.427 1.00 51.59 109 SER A C 1
ATOM 830 O O . SER A 1 109 ? -4.482 34.245 -5.642 1.00 51.59 109 SER A O 1
ATOM 832 N N . SER A 1 110 ? -5.748 34.584 -3.816 1.00 49.75 110 SER A N 1
ATOM 833 C CA . SER A 1 110 ? -6.990 34.919 -4.511 1.00 49.75 110 SER A CA 1
ATOM 834 C C . SER A 1 110 ? -6.809 36.220 -5.294 1.00 49.75 110 SER A C 1
ATOM 836 O O . SER A 1 110 ? -6.607 37.294 -4.728 1.00 49.75 110 SER A O 1
ATOM 838 N N . GLN A 1 111 ? -6.864 36.083 -6.609 1.00 50.06 111 GLN A N 1
ATOM 839 C CA . GLN A 1 111 ? -6.751 37.136 -7.599 1.00 50.06 111 GLN A CA 1
ATOM 840 C C . GLN A 1 111 ? -8.063 37.936 -7.634 1.00 50.06 111 GLN A C 1
ATOM 842 O O . GLN A 1 111 ? -9.100 37.425 -8.051 1.00 50.06 111 GLN A O 1
ATOM 847 N N . THR A 1 112 ? -8.035 39.193 -7.191 1.00 42.72 112 THR A N 1
ATOM 848 C CA . THR A 1 112 ? -9.079 40.175 -7.508 1.00 42.72 112 THR A CA 1
ATOM 849 C C . THR A 1 112 ? -8.985 40.471 -9.006 1.00 42.72 112 THR A C 1
ATOM 851 O O . THR A 1 112 ? -7.998 41.059 -9.449 1.00 42.72 112 THR A O 1
ATOM 854 N N . LEU A 1 113 ? -9.963 40.038 -9.806 1.00 41.06 113 LEU A N 1
ATOM 855 C CA . LEU A 1 113 ? -10.039 40.427 -11.217 1.00 41.06 113 LEU A CA 1
ATOM 856 C C . LEU A 1 113 ? -10.612 41.851 -11.336 1.00 41.06 113 LEU A C 1
ATOM 858 O O . LEU A 1 113 ? -11.688 42.103 -10.791 1.00 41.06 113 LEU A O 1
ATOM 862 N N . PRO A 1 114 ? -9.968 42.778 -12.068 1.00 42.66 114 PRO A N 1
ATOM 863 C CA . PRO A 1 114 ? -10.644 43.964 -12.571 1.00 42.66 114 PRO A CA 1
ATOM 864 C C . PRO A 1 114 ? -11.582 43.583 -13.728 1.00 42.66 114 PRO A C 1
ATOM 866 O O . PRO A 1 114 ? -11.236 42.805 -14.617 1.00 42.66 114 PRO A O 1
ATOM 869 N N . GLN A 1 115 ? -12.793 44.130 -13.676 1.00 50.41 115 GLN A N 1
ATOM 870 C CA . GLN A 1 115 ? -13.875 43.939 -14.635 1.00 50.41 115 GLN A CA 1
ATOM 871 C C . GLN A 1 115 ? -13.752 44.944 -15.793 1.00 50.41 115 GLN A C 1
ATOM 873 O O . GLN A 1 115 ? -13.967 46.135 -15.595 1.00 50.41 115 GLN A O 1
ATOM 878 N N . SER A 1 116 ? -13.434 44.461 -16.995 1.00 45.62 116 SER A N 1
ATOM 879 C CA . SER A 1 116 ? -13.562 45.160 -18.292 1.00 45.62 116 SER A CA 1
ATOM 880 C C . SER A 1 116 ? -13.293 44.119 -19.390 1.00 45.62 116 SER A C 1
ATOM 882 O O . SER A 1 116 ? -12.309 43.400 -19.279 1.00 45.62 116 SER A O 1
ATOM 884 N N . GLU A 1 117 ? -14.065 43.886 -20.446 1.00 47.22 117 GLU A N 1
ATOM 885 C CA . GLU A 1 117 ? -15.191 44.552 -21.099 1.00 47.22 117 GLU A CA 1
ATOM 886 C C . GLU A 1 117 ? -16.005 43.458 -21.819 1.00 47.22 117 GLU A C 1
ATOM 888 O O . GLU A 1 117 ? -15.450 42.474 -22.314 1.00 47.22 117 GLU A O 1
ATOM 893 N N . GLN A 1 118 ? -17.327 43.625 -21.890 1.00 50.62 118 GLN A N 1
ATOM 894 C CA . GLN A 1 118 ? -18.202 42.794 -22.718 1.00 50.62 118 GLN A CA 1
ATOM 895 C C . GLN A 1 118 ? -17.898 43.031 -24.202 1.00 50.62 118 GLN A C 1
ATOM 897 O O . GLN A 1 118 ? -18.197 44.098 -24.731 1.00 50.62 118 GLN A O 1
ATOM 902 N N . VAL A 1 119 ? -17.391 42.008 -24.890 1.00 42.66 119 VAL A N 1
ATOM 903 C CA . VAL A 1 119 ? -17.462 41.925 -26.353 1.00 42.66 119 VAL A CA 1
ATOM 904 C C . VAL A 1 119 ? -18.467 40.834 -26.712 1.00 42.66 119 VAL A C 1
ATOM 906 O O . VAL A 1 119 ? -18.291 39.660 -26.389 1.00 42.66 119 VAL A O 1
ATOM 909 N N . SER A 1 120 ? -19.564 41.261 -27.331 1.00 44.00 120 SER A N 1
ATOM 910 C CA . SER A 1 120 ? -20.697 40.451 -27.774 1.00 44.00 120 SER A CA 1
ATOM 911 C C . SER A 1 120 ? -20.275 39.336 -28.743 1.00 44.00 120 SER A C 1
ATOM 913 O O . SER A 1 120 ? -19.667 39.610 -29.775 1.00 44.00 120 SER A O 1
ATOM 915 N N . GLN A 1 121 ? -20.638 38.086 -28.442 1.00 47.75 121 GLN A N 1
ATOM 916 C CA . GLN A 1 121 ? -20.517 36.944 -29.361 1.00 47.75 121 GLN A CA 1
ATOM 917 C C . GLN A 1 121 ? -21.801 36.796 -30.199 1.00 47.75 121 GLN A C 1
ATOM 919 O O . GLN A 1 121 ? -22.889 36.919 -29.629 1.00 47.75 121 GLN A O 1
ATOM 924 N N . PRO A 1 122 ? -21.738 36.465 -31.504 1.00 44.34 122 PRO A N 1
ATOM 925 C CA . PRO A 1 122 ? -22.861 35.836 -32.178 1.00 44.34 122 PRO A CA 1
ATOM 926 C C . PRO A 1 122 ? -22.882 34.334 -31.851 1.00 44.34 122 PRO A C 1
ATOM 928 O O . PRO A 1 122 ? -21.848 33.685 -31.705 1.00 44.34 122 PRO A O 1
ATOM 931 N N . ALA A 1 123 ? -24.094 33.807 -31.705 1.00 51.50 123 ALA A N 1
ATOM 932 C CA . ALA A 1 123 ? -24.393 32.466 -31.230 1.00 51.50 123 ALA A CA 1
ATOM 933 C C . ALA A 1 123 ? -23.799 31.341 -32.097 1.00 51.50 123 ALA A C 1
ATOM 935 O O . ALA A 1 123 ? -24.003 31.309 -33.309 1.00 51.50 123 ALA A O 1
ATOM 936 N N . ALA A 1 124 ? -23.185 30.350 -31.447 1.00 44.34 124 ALA A N 1
ATOM 937 C CA . ALA A 1 124 ? -23.111 28.983 -31.952 1.00 44.34 124 ALA A CA 1
ATOM 938 C C . ALA A 1 124 ? -23.074 28.004 -30.769 1.00 44.34 124 ALA A C 1
ATOM 940 O O . ALA A 1 124 ? -22.151 27.980 -29.961 1.00 44.34 124 ALA A O 1
ATOM 941 N N . SER A 1 125 ? -24.150 27.236 -30.661 1.00 54.44 125 SER A N 1
ATOM 942 C CA . SER A 1 125 ? -24.395 26.171 -29.699 1.00 54.44 125 SER A CA 1
ATOM 943 C C . SER A 1 125 ? -23.437 24.992 -29.868 1.00 54.44 125 SER A C 1
ATOM 945 O O . SER A 1 125 ? -23.332 24.445 -30.965 1.00 54.44 125 SER A O 1
ATOM 947 N N . SER A 1 126 ? -22.884 24.486 -28.769 1.00 55.56 126 SER A N 1
ATOM 948 C CA . SER A 1 126 ? -22.434 23.093 -28.704 1.00 55.56 126 SER A CA 1
ATOM 949 C C . SER A 1 126 ? -22.523 22.574 -27.272 1.00 55.56 126 SER A C 1
ATOM 951 O O . SER A 1 126 ? -21.708 22.904 -26.413 1.00 55.56 126 SER A O 1
ATOM 953 N N . ASN A 1 127 ? -23.574 21.785 -27.044 1.00 56.00 127 ASN A N 1
ATOM 954 C CA . ASN A 1 127 ? -23.887 21.054 -25.822 1.00 56.00 127 ASN A CA 1
ATOM 955 C C . ASN A 1 127 ? -22.730 20.128 -25.416 1.00 56.00 127 ASN A C 1
ATOM 957 O O . ASN A 1 127 ? -22.394 19.206 -26.154 1.00 56.00 127 ASN A O 1
ATOM 961 N N . PHE A 1 128 ? -22.173 20.341 -24.224 1.00 57.47 128 PHE A N 1
ATOM 962 C CA . PHE A 1 128 ? -21.160 19.471 -23.607 1.00 57.47 128 PHE A CA 1
ATOM 963 C C . PHE A 1 128 ? -21.735 18.626 -22.447 1.00 57.47 128 PHE A C 1
ATOM 965 O O . PHE A 1 128 ? -20.999 18.031 -21.669 1.00 57.47 128 PHE A O 1
ATOM 972 N N . SER A 1 129 ? -23.060 18.576 -22.289 1.00 59.12 129 SER A N 1
ATOM 973 C CA . SER A 1 129 ? -23.716 18.065 -21.075 1.00 59.12 129 SER A CA 1
ATOM 974 C C . SER A 1 129 ? -24.071 16.571 -21.073 1.00 59.12 129 SER A C 1
ATOM 976 O O . SER A 1 129 ? -24.704 16.117 -20.130 1.00 59.12 129 SER A O 1
ATOM 978 N N . SER A 1 130 ? -23.673 15.777 -22.069 1.00 57.06 130 SER A N 1
ATOM 979 C CA . SER A 1 130 ? -24.107 14.371 -22.180 1.00 57.06 130 SER A CA 1
ATOM 980 C C . SER A 1 130 ? -23.084 13.313 -21.740 1.00 57.06 130 SER A C 1
ATOM 982 O O . SER A 1 130 ? -23.349 12.128 -21.917 1.00 57.06 130 SER A O 1
ATOM 984 N N . LEU A 1 131 ? -21.931 13.690 -21.171 1.00 54.78 131 LEU A N 1
ATOM 985 C CA . LEU A 1 131 ? -20.877 12.717 -20.822 1.00 54.78 131 LEU A CA 1
ATOM 986 C C . LEU A 1 131 ? -20.840 12.302 -19.338 1.00 54.78 131 LEU A C 1
ATOM 988 O O . LEU A 1 131 ? -20.142 11.356 -18.993 1.00 54.78 131 LEU A O 1
ATOM 992 N N . TRP A 1 132 ? -21.608 12.965 -18.472 1.00 59.16 132 TRP A N 1
ATOM 993 C CA . TRP A 1 132 ? -21.692 12.644 -17.043 1.00 59.16 132 TRP A CA 1
ATOM 994 C C . TRP A 1 132 ? -23.157 12.726 -16.602 1.00 59.16 132 TRP A C 1
ATOM 996 O O . TRP A 1 132 ? -23.592 13.743 -16.070 1.00 59.16 132 TRP A O 1
ATOM 1006 N N . GLY A 1 133 ? -23.937 11.701 -16.945 1.00 57.69 133 GLY A N 1
ATOM 1007 C CA . GLY A 1 133 ? -25.352 11.591 -16.586 1.00 57.69 133 GLY A CA 1
ATOM 1008 C C . GLY A 1 133 ? -25.570 10.745 -15.330 1.00 57.69 133 GLY A C 1
ATOM 1009 O O . GLY A 1 133 ? -24.963 9.681 -15.225 1.00 57.69 133 GLY A O 1
ATOM 1010 N N . ASP A 1 134 ? -26.410 11.305 -14.450 1.00 50.84 134 ASP A N 1
ATOM 1011 C CA . ASP A 1 134 ? -27.315 10.745 -13.420 1.00 50.84 134 ASP A CA 1
ATOM 1012 C C . ASP A 1 134 ? -27.003 9.398 -12.737 1.00 50.84 134 ASP A C 1
ATOM 1014 O O . ASP A 1 134 ? -27.044 8.334 -13.397 1.00 50.84 134 ASP A O 1
#

pLDDT: mean 80.9, std 17.32, range [41.06, 97.31]

Radius of gyration: 22.18 Å; chains: 1; bounding box: 43×59×49 Å

Foldseek 3Di:
DVVQQVCLLCQLVVNNVVDDDDPVRVVVSVVLQVLLCLLVCVPPVDDDDSNNSSVLSVQQPHHPPDDPVSNVVSPVVSVVSVVVSCVVCPCVNVVVVVVVVVVVVVVPDDDDDDDDDDDDDDDDDDDPPPPDDD

Secondary structure (DSSP, 8-state):
-HHHHHHHHHHHHT-GGGS---HHHHHHHHHHHHHHHHHHHHHH-SPPPHHHHHHHHHHHS--TT--HHHHHHHHHHHHHHHHHHHHHHTHHHHHHHHHHHHHHHHTT-----------PPPP-----TTSS--

Sequence (134 aa):
PQRVAVINNALGNGTLANLTLSPTEQQYVVNANDAIMAILRQETGAAIVPAEMSKYYQMYFPQPGDSTKTIDTKRRKMENQFNSLKAASGRAYDALRVISAVDRGTSSSSQTLPQSEQVSQPAASSNFSSLWGD